Protein AF-A0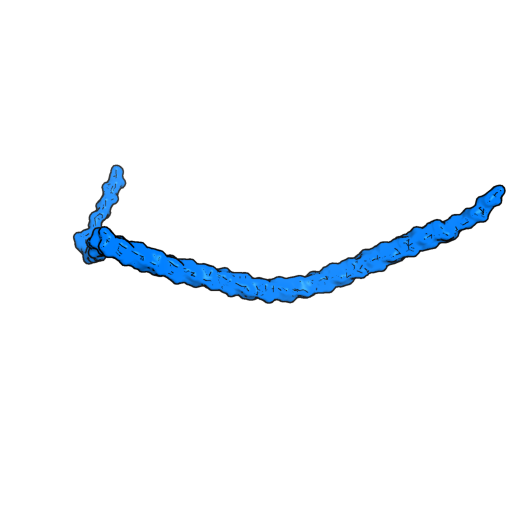A1G0FC94-F1 (afdb_monomer_lite)

pLDDT: mean 73.35, std 15.81, range [46.47, 97.06]

Radius of gyration: 37.61 Å; chains: 1; bounding box: 86×34×90 Å

Structure (mmCIF, N/CA/C/O backbone):
data_AF-A0A1G0FC94-F1
#
_entry.id   AF-A0A1G0FC94-F1
#
loop_
_atom_site.group_PDB
_atom_site.id
_atom_site.type_symbol
_atom_site.label_atom_id
_atom_site.label_alt_id
_atom_site.label_comp_id
_atom_site.label_asym_id
_atom_site.label_entity_id
_atom_site.label_seq_id
_atom_site.pdbx_PDB_ins_code
_atom_site.Cartn_x
_atom_site.Cartn_y
_atom_site.Cartn_z
_atom_site.occupancy
_atom_site.B_iso_or_equiv
_atom_site.auth_seq_id
_atom_site.auth_comp_id
_atom_site.auth_asym_id
_atom_site.auth_atom_id
_atom_site.pdbx_PDB_model_num
ATOM 1 N N . MET A 1 1 ? 51.432 5.606 -33.660 1.00 46.47 1 MET A N 1
ATOM 2 C CA . MET A 1 1 ? 50.167 6.350 -33.836 1.00 46.47 1 MET A CA 1
ATOM 3 C C . MET A 1 1 ? 49.021 5.345 -33.766 1.00 46.47 1 MET A C 1
ATOM 5 O O . MET A 1 1 ? 48.538 4.880 -34.790 1.00 46.47 1 MET A O 1
ATOM 9 N N . SER A 1 2 ? 48.689 4.878 -32.562 1.00 50.31 2 SER A N 1
ATOM 10 C CA . SER A 1 2 ? 47.660 3.854 -32.363 1.00 50.31 2 SER A CA 1
ATOM 11 C C . SER A 1 2 ? 46.277 4.481 -32.534 1.00 50.31 2 SER A C 1
ATOM 13 O O . SER A 1 2 ? 45.749 5.081 -31.603 1.00 50.31 2 SER A O 1
ATOM 15 N N . TRP A 1 3 ? 45.703 4.346 -33.731 1.00 62.50 3 TRP A N 1
ATOM 16 C CA . TRP A 1 3 ? 44.273 4.541 -33.970 1.00 62.50 3 TRP A CA 1
ATOM 17 C C . TRP A 1 3 ? 43.502 3.416 -33.264 1.00 62.50 3 TRP A C 1
ATOM 19 O O . TRP A 1 3 ? 43.138 2.411 -33.868 1.00 62.50 3 TRP A O 1
ATOM 29 N N . GLN A 1 4 ? 43.322 3.550 -31.951 1.00 67.38 4 GLN A N 1
ATOM 30 C CA . GLN A 1 4 ? 42.407 2.720 -31.174 1.00 67.38 4 GLN A CA 1
ATOM 31 C C . GLN A 1 4 ? 41.019 3.343 -31.304 1.00 67.38 4 GLN A C 1
ATOM 33 O O . GLN A 1 4 ? 40.764 4.441 -30.819 1.00 67.38 4 GLN A O 1
ATOM 38 N N . LEU A 1 5 ? 40.145 2.667 -32.044 1.00 65.50 5 LEU A N 1
ATOM 39 C CA . LEU A 1 5 ? 38.758 3.076 -32.224 1.00 65.50 5 LEU A CA 1
ATOM 40 C C . LEU A 1 5 ? 38.023 2.968 -30.867 1.00 65.50 5 LEU A C 1
ATOM 42 O O . LEU A 1 5 ? 37.929 1.860 -30.341 1.00 65.50 5 LEU A O 1
ATOM 46 N N . PRO A 1 6 ? 37.443 4.057 -30.324 1.00 61.59 6 PRO A N 1
ATOM 47 C CA . PRO A 1 6 ? 36.743 4.096 -29.026 1.00 61.59 6 PRO A CA 1
ATOM 48 C C . PRO A 1 6 ? 35.367 3.392 -29.042 1.00 61.59 6 PRO A C 1
ATOM 50 O O . PRO A 1 6 ? 34.489 3.669 -28.226 1.00 61.59 6 PRO A O 1
ATOM 53 N N . PHE A 1 7 ? 35.128 2.503 -30.011 1.00 59.91 7 PHE A N 1
ATOM 54 C CA . PHE A 1 7 ? 33.813 1.910 -30.255 1.00 59.91 7 PHE A CA 1
ATOM 55 C C . PHE A 1 7 ? 33.378 0.945 -29.140 1.00 59.91 7 PHE A C 1
ATOM 57 O O . PHE A 1 7 ? 32.187 0.877 -28.855 1.00 59.91 7 PHE A O 1
ATOM 64 N N . SER A 1 8 ? 34.297 0.238 -28.470 1.00 65.94 8 SER A N 1
ATOM 65 C CA . SER A 1 8 ? 33.942 -0.712 -27.4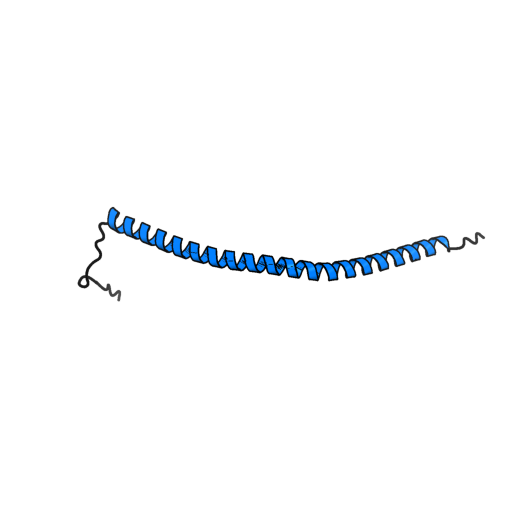01 1.00 65.94 8 SER A CA 1
ATOM 66 C C . SER A 1 8 ? 33.511 -0.035 -26.095 1.00 65.94 8 SER A C 1
ATOM 68 O O . SER A 1 8 ? 32.563 -0.499 -25.464 1.00 65.94 8 SER A O 1
ATOM 70 N N . GLU A 1 9 ? 34.146 1.075 -25.704 1.00 72.62 9 GLU A N 1
ATOM 71 C CA . GLU A 1 9 ? 33.788 1.808 -24.477 1.00 72.62 9 GLU A CA 1
ATOM 72 C C . GLU A 1 9 ? 32.387 2.423 -24.573 1.00 72.62 9 GLU A C 1
ATOM 74 O O . GLU A 1 9 ? 31.577 2.306 -23.651 1.00 72.62 9 GLU A O 1
ATOM 79 N N . ASN A 1 10 ? 32.056 3.005 -25.727 1.00 81.88 10 ASN A N 1
ATOM 80 C CA . ASN A 1 10 ? 30.762 3.653 -25.934 1.00 81.88 10 ASN A CA 1
ATOM 81 C C . ASN A 1 10 ? 29.605 2.647 -26.011 1.00 81.88 10 ASN A C 1
ATOM 83 O O . ASN A 1 10 ? 28.503 2.938 -25.545 1.00 81.88 10 ASN A O 1
ATOM 87 N N . VAL A 1 11 ? 29.842 1.447 -26.553 1.00 88.12 11 VAL A N 1
ATOM 88 C CA . VAL A 1 11 ? 28.824 0.384 -26.600 1.00 88.12 11 VAL A CA 1
ATOM 89 C C . VAL A 1 11 ? 28.423 -0.048 -25.189 1.00 88.12 11 VAL A C 1
ATOM 91 O O . VAL A 1 11 ? 27.233 -0.196 -24.917 1.00 88.12 11 VAL A O 1
ATOM 94 N N . ILE A 1 12 ? 29.383 -0.179 -24.270 1.00 89.06 12 ILE A N 1
ATOM 95 C CA . ILE A 1 12 ? 29.104 -0.531 -22.870 1.00 89.06 12 ILE A CA 1
ATOM 96 C C . ILE A 1 12 ? 28.259 0.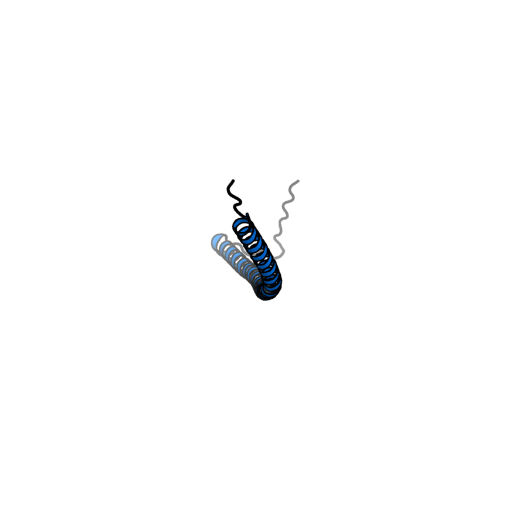558 -22.199 1.00 89.06 12 ILE A C 1
ATOM 98 O O . ILE A 1 12 ? 27.272 0.245 -21.531 1.00 89.06 12 ILE A O 1
ATOM 102 N N . ALA A 1 13 ? 28.596 1.831 -22.420 1.00 90.12 13 ALA A N 1
ATOM 103 C CA . ALA A 1 13 ? 27.833 2.955 -21.880 1.00 90.12 13 ALA A CA 1
ATOM 104 C C . ALA A 1 13 ? 26.384 2.981 -22.402 1.00 90.12 13 ALA A C 1
ATOM 106 O O . ALA A 1 13 ? 25.451 3.177 -21.623 1.00 90.12 13 ALA A O 1
ATOM 107 N N . ILE A 1 14 ? 26.179 2.719 -23.697 1.00 92.50 14 ILE A N 1
ATOM 108 C CA . ILE A 1 14 ? 24.842 2.654 -24.305 1.00 92.50 14 ILE A CA 1
ATOM 109 C C . ILE A 1 14 ? 24.036 1.484 -23.731 1.00 92.50 14 ILE A C 1
ATOM 111 O O . ILE A 1 14 ? 22.870 1.661 -23.379 1.00 92.50 14 ILE A O 1
ATOM 115 N N . VAL A 1 15 ? 24.644 0.304 -23.584 1.00 93.62 15 VAL A N 1
ATOM 116 C CA . VAL A 1 15 ? 23.974 -0.869 -22.997 1.00 93.62 15 VAL A CA 1
ATOM 117 C C . VAL A 1 15 ? 23.567 -0.602 -21.549 1.00 93.62 15 VAL A C 1
ATOM 119 O O . VAL A 1 15 ? 22.434 -0.897 -21.172 1.00 93.62 15 VAL A O 1
ATOM 122 N N . LEU A 1 16 ? 24.449 0.002 -20.748 1.00 93.69 16 LEU A N 1
ATOM 123 C CA . LEU A 1 16 ? 24.136 0.398 -19.372 1.00 93.69 16 LEU A CA 1
ATOM 124 C C . LEU A 1 16 ? 22.992 1.413 -19.317 1.00 93.69 16 LEU A C 1
ATOM 126 O O . LEU A 1 16 ? 22.087 1.269 -18.496 1.00 93.69 16 LEU A O 1
ATOM 130 N N . LEU A 1 17 ? 22.993 2.404 -20.208 1.00 95.19 17 LEU A N 1
ATOM 131 C CA . LEU A 1 17 ? 21.934 3.409 -20.283 1.00 95.19 17 LEU A CA 1
ATOM 132 C C . LEU A 1 17 ? 20.582 2.753 -20.595 1.00 95.19 17 LEU A C 1
ATOM 134 O O . LEU A 1 17 ? 19.599 2.998 -19.895 1.00 95.19 17 LEU A O 1
ATOM 138 N N . VAL A 1 18 ? 20.541 1.860 -21.585 1.00 96.62 18 VAL A N 1
ATOM 139 C CA . VAL A 1 18 ? 19.327 1.107 -21.930 1.00 96.62 18 VAL A CA 1
ATOM 140 C C . VAL A 1 18 ? 18.883 0.213 -20.770 1.00 96.62 18 VAL A C 1
ATOM 142 O O . VAL A 1 18 ? 17.698 0.196 -20.441 1.00 96.62 18 VAL A O 1
ATOM 145 N N . ALA A 1 19 ? 19.807 -0.480 -20.103 1.00 96.38 19 ALA A N 1
ATOM 146 C CA . ALA A 1 19 ? 19.488 -1.322 -18.951 1.00 96.38 19 ALA A CA 1
ATOM 147 C C . ALA A 1 19 ? 18.862 -0.515 -17.799 1.00 96.38 19 ALA A C 1
ATOM 149 O O . ALA A 1 19 ? 17.870 -0.947 -17.208 1.00 96.38 19 ALA A O 1
ATOM 150 N N . VAL A 1 20 ? 19.387 0.681 -17.514 1.00 95.69 20 VAL A N 1
ATOM 151 C CA . VAL A 1 20 ? 18.827 1.589 -16.501 1.00 95.69 20 VAL A CA 1
ATOM 152 C C . VAL A 1 20 ? 17.443 2.091 -16.911 1.00 95.69 20 VAL A C 1
ATOM 154 O O . VAL A 1 20 ? 16.540 2.100 -16.076 1.00 95.69 20 VAL A O 1
ATOM 157 N N . LEU A 1 21 ? 17.236 2.451 -18.181 1.00 97.06 21 LEU A N 1
ATOM 158 C CA . LEU A 1 21 ? 15.920 2.870 -18.678 1.00 97.06 21 LEU A CA 1
ATOM 159 C C . LEU A 1 21 ? 14.879 1.752 -18.556 1.00 97.06 21 LEU A C 1
ATOM 161 O O . LEU A 1 21 ? 13.779 1.988 -18.058 1.00 97.06 21 LEU A O 1
ATOM 165 N N . VAL A 1 22 ? 15.229 0.528 -18.957 1.00 96.50 22 VAL A N 1
ATOM 166 C CA . VAL A 1 22 ? 14.345 -0.640 -18.828 1.00 96.50 22 VAL A CA 1
ATOM 167 C C . VAL A 1 22 ? 14.033 -0.922 -17.357 1.00 96.50 22 VAL A C 1
ATOM 169 O O . VAL A 1 22 ? 12.875 -1.159 -17.013 1.00 96.50 22 VAL A O 1
ATOM 172 N N . SER A 1 23 ? 15.031 -0.829 -16.475 1.00 93.81 23 SER A N 1
ATOM 173 C CA . SER A 1 23 ? 14.845 -0.983 -15.028 1.00 93.81 23 SER A CA 1
ATOM 174 C C . SER A 1 23 ? 13.909 0.085 -14.448 1.00 93.81 23 SER A C 1
ATOM 176 O O . SER A 1 23 ? 12.981 -0.239 -13.706 1.00 93.81 23 SER A O 1
ATOM 178 N N . ALA A 1 24 ? 14.081 1.351 -14.840 1.00 92.50 24 ALA A N 1
ATOM 179 C CA . ALA A 1 24 ? 13.234 2.452 -14.392 1.00 92.50 24 ALA A CA 1
ATOM 180 C C . ALA A 1 24 ? 11.774 2.277 -14.844 1.00 92.50 24 ALA A C 1
ATOM 182 O O . ALA A 1 24 ? 10.854 2.435 -14.040 1.00 92.50 24 ALA A O 1
ATOM 183 N N . LEU A 1 25 ? 11.555 1.890 -16.103 1.00 94.31 25 LEU A N 1
ATOM 184 C CA . LEU A 1 25 ? 10.219 1.602 -16.633 1.00 94.31 25 LEU A CA 1
ATOM 185 C C . LEU A 1 25 ? 9.576 0.398 -15.932 1.00 94.31 25 LEU A C 1
ATOM 187 O O . LEU A 1 25 ? 8.403 0.458 -15.556 1.00 94.31 25 LEU A O 1
ATOM 191 N N . GLY A 1 26 ? 10.351 -0.662 -15.687 1.00 90.56 26 GLY A N 1
ATOM 192 C CA . GLY A 1 26 ? 9.905 -1.822 -14.917 1.00 90.56 26 GLY A CA 1
ATOM 193 C C . GLY A 1 26 ? 9.490 -1.447 -13.493 1.00 90.56 26 GLY A C 1
ATOM 194 O O . GLY A 1 26 ? 8.425 -1.851 -13.028 1.00 90.56 26 GLY A O 1
ATOM 195 N N . LEU A 1 27 ? 10.274 -0.604 -12.817 1.00 89.00 27 LEU A N 1
ATOM 196 C CA . LEU A 1 27 ? 9.963 -0.127 -11.470 1.00 89.00 27 LEU A CA 1
ATOM 197 C C . LEU A 1 27 ? 8.664 0.690 -11.435 1.00 89.00 27 LEU A C 1
ATOM 199 O O . LEU A 1 27 ? 7.861 0.508 -10.521 1.00 89.00 27 LEU A O 1
ATOM 203 N N . ILE A 1 28 ? 8.432 1.556 -12.426 1.00 88.69 28 ILE A N 1
ATOM 204 C CA . ILE A 1 28 ? 7.193 2.342 -12.546 1.00 88.69 28 ILE A CA 1
ATOM 205 C C . ILE A 1 28 ? 5.983 1.415 -12.715 1.00 88.69 28 ILE A C 1
ATOM 207 O O . ILE A 1 28 ? 4.977 1.587 -12.026 1.00 88.69 28 ILE A O 1
ATOM 211 N N . TYR A 1 29 ? 6.098 0.399 -13.570 1.00 86.44 29 TYR A N 1
ATOM 212 C CA . TYR A 1 29 ? 5.034 -0.580 -13.794 1.00 86.44 29 TYR A CA 1
ATOM 213 C C . TYR A 1 29 ? 4.696 -1.381 -12.525 1.00 86.44 29 TYR A C 1
ATOM 215 O O . TYR A 1 29 ? 3.526 -1.541 -12.159 1.00 86.44 29 TYR A O 1
ATOM 223 N N . VAL A 1 30 ? 5.726 -1.835 -11.803 1.00 81.81 30 VAL A N 1
ATOM 224 C CA . VAL A 1 30 ? 5.559 -2.538 -10.523 1.00 81.81 30 VAL A CA 1
ATOM 225 C C . VAL A 1 30 ? 4.961 -1.608 -9.463 1.00 81.81 30 VAL A C 1
ATOM 227 O O . VAL A 1 30 ? 4.084 -2.026 -8.709 1.00 81.81 30 VAL A O 1
ATOM 230 N N . LYS A 1 31 ? 5.378 -0.336 -9.416 1.00 80.81 31 LYS A N 1
ATOM 231 C CA . LYS A 1 31 ? 4.854 0.673 -8.481 1.00 80.81 31 LYS A CA 1
ATOM 232 C C . LYS A 1 31 ? 3.359 0.929 -8.696 1.00 80.81 31 LYS A C 1
ATOM 234 O O . LYS A 1 31 ? 2.622 0.977 -7.709 1.00 80.81 31 LYS A O 1
ATOM 239 N N . ASP A 1 32 ? 2.914 1.070 -9.946 1.00 75.44 32 ASP A N 1
ATOM 240 C CA . ASP A 1 32 ? 1.491 1.265 -10.263 1.00 75.44 32 ASP A CA 1
ATOM 241 C C . ASP A 1 32 ? 0.658 0.031 -9.887 1.00 75.44 32 ASP A C 1
ATOM 243 O O . ASP A 1 32 ? -0.364 0.139 -9.203 1.00 75.44 32 ASP A O 1
ATOM 247 N N . SER A 1 33 ? 1.163 -1.160 -10.219 1.00 73.31 33 SER A N 1
ATOM 248 C CA . SER A 1 33 ? 0.524 -2.434 -9.867 1.00 73.31 33 SER A CA 1
ATOM 249 C C . SER A 1 33 ? 0.400 -2.613 -8.349 1.00 73.31 33 SER A C 1
ATOM 251 O O . SER A 1 33 ? -0.652 -3.007 -7.843 1.00 73.31 33 SER A O 1
ATOM 253 N N . ASN A 1 34 ? 1.441 -2.244 -7.597 1.00 70.81 34 ASN A N 1
ATOM 254 C CA . ASN A 1 34 ? 1.456 -2.335 -6.138 1.00 70.81 34 ASN A CA 1
ATOM 255 C C . ASN A 1 34 ? 0.398 -1.423 -5.492 1.00 70.81 34 ASN A C 1
ATOM 257 O O . ASN A 1 34 ? -0.264 -1.813 -4.533 1.00 70.81 34 ASN A O 1
ATOM 261 N N . ARG A 1 35 ? 0.151 -0.235 -6.061 1.00 72.75 35 ARG A N 1
ATOM 262 C CA . ARG A 1 35 ? -0.872 0.689 -5.550 1.00 72.75 35 ARG A CA 1
ATOM 263 C C . ARG A 1 35 ? -2.284 0.092 -5.619 1.00 72.75 35 ARG A C 1
ATOM 265 O O . ARG A 1 35 ? -3.092 0.345 -4.727 1.00 72.75 35 ARG A O 1
ATOM 272 N N . ARG A 1 36 ? -2.571 -0.735 -6.630 1.00 69.31 36 ARG A N 1
ATOM 273 C CA . ARG A 1 36 ? -3.861 -1.434 -6.773 1.00 69.31 36 ARG A CA 1
ATOM 274 C C . ARG A 1 36 ? -4.017 -2.582 -5.772 1.00 69.31 36 ARG A C 1
ATOM 276 O O . ARG A 1 36 ? -5.075 -2.696 -5.156 1.00 69.31 36 ARG A O 1
ATOM 283 N N . LEU A 1 37 ? -2.972 -3.390 -5.564 1.00 69.25 37 LEU A N 1
ATOM 284 C CA . LEU A 1 37 ? -3.001 -4.478 -4.575 1.00 69.25 37 LEU A CA 1
ATOM 285 C C . LEU A 1 37 ? -3.043 -3.956 -3.131 1.00 69.25 37 LEU A C 1
ATOM 287 O O . LEU A 1 37 ? -3.779 -4.501 -2.307 1.00 69.25 37 LEU A O 1
ATOM 291 N N . MET A 1 38 ? -2.317 -2.874 -2.825 1.00 69.56 38 MET A N 1
ATOM 292 C CA . MET A 1 38 ? -2.379 -2.249 -1.500 1.00 69.56 38 MET A CA 1
ATOM 293 C C . MET A 1 38 ? -3.777 -1.725 -1.178 1.00 69.56 38 MET A C 1
ATOM 295 O O . MET A 1 38 ? -4.207 -1.866 -0.038 1.00 69.56 38 MET A O 1
ATOM 299 N N . GLY A 1 39 ? -4.513 -1.190 -2.158 1.00 74.00 39 GLY A N 1
ATOM 300 C CA . GLY A 1 39 ? -5.892 -0.746 -1.940 1.00 74.00 39 GLY A CA 1
ATOM 301 C C . GLY A 1 39 ? -6.808 -1.879 -1.464 1.00 74.00 39 GLY A C 1
ATOM 302 O O . GLY A 1 39 ? -7.545 -1.716 -0.496 1.00 74.00 39 GLY A O 1
ATOM 303 N N . GLN A 1 40 ? -6.715 -3.062 -2.076 1.00 73.06 40 GLN A N 1
ATOM 304 C CA . GLN A 1 40 ? -7.529 -4.216 -1.672 1.00 73.06 40 GLN A CA 1
ATOM 305 C C . GLN A 1 40 ? -7.154 -4.725 -0.274 1.00 73.06 40 GLN A C 1
ATOM 307 O O . GLN A 1 40 ? -8.038 -4.962 0.552 1.00 73.06 40 GLN A O 1
ATOM 312 N N . LEU A 1 41 ? -5.855 -4.812 0.033 1.00 78.06 41 LEU A N 1
ATOM 313 C CA . LEU A 1 41 ? -5.388 -5.165 1.377 1.00 78.06 41 LEU A CA 1
ATOM 314 C C . LEU A 1 41 ? -5.870 -4.162 2.434 1.00 78.06 41 LEU A C 1
ATOM 316 O O . LEU A 1 41 ? -6.342 -4.575 3.494 1.00 78.06 41 LEU A O 1
ATOM 320 N N . GLN A 1 42 ? -5.823 -2.866 2.120 1.00 75.19 42 GLN A N 1
ATOM 321 C CA . GLN A 1 42 ? -6.301 -1.807 3.007 1.00 75.19 42 GLN A CA 1
ATOM 322 C C . GLN A 1 42 ? -7.797 -1.943 3.297 1.00 75.19 42 GLN A C 1
ATOM 324 O O . GLN A 1 42 ? -8.190 -1.833 4.452 1.00 75.19 42 GLN A O 1
ATOM 329 N N . THR A 1 43 ? -8.638 -2.264 2.307 1.00 79.25 43 THR A N 1
ATOM 330 C CA . THR A 1 43 ? -10.087 -2.423 2.556 1.00 79.25 43 THR A CA 1
ATOM 331 C C . THR A 1 43 ? -10.408 -3.555 3.535 1.00 79.25 43 THR A C 1
ATOM 333 O O . THR A 1 43 ? -11.199 -3.367 4.460 1.00 79.25 43 THR A O 1
ATOM 336 N N . MET A 1 44 ? -9.754 -4.713 3.393 1.00 79.44 44 MET A N 1
ATOM 337 C CA . MET A 1 44 ? -9.946 -5.837 4.316 1.00 79.44 44 MET A CA 1
ATOM 338 C C . MET A 1 44 ? -9.404 -5.529 5.718 1.00 79.44 44 MET A C 1
ATOM 340 O O . MET A 1 44 ? -9.987 -5.959 6.713 1.00 79.44 44 MET A O 1
ATOM 344 N N . GLN A 1 45 ? -8.306 -4.775 5.812 1.00 82.62 45 GLN A N 1
ATOM 345 C CA . GLN A 1 45 ? -7.755 -4.313 7.088 1.00 82.62 45 GLN A CA 1
ATOM 346 C C . GLN A 1 45 ? -8.688 -3.310 7.775 1.00 82.62 45 GLN A C 1
ATOM 348 O O . GLN A 1 45 ? -8.952 -3.458 8.963 1.00 82.62 45 GLN A O 1
ATOM 353 N N . MET A 1 46 ? -9.264 -2.361 7.034 1.00 86.44 46 MET A N 1
ATOM 354 C CA . MET A 1 46 ? -10.203 -1.375 7.581 1.00 86.44 46 MET A CA 1
ATOM 355 C C . MET A 1 46 ? -11.458 -2.028 8.168 1.00 86.44 46 MET A C 1
ATOM 357 O O . MET A 1 46 ? -11.909 -1.625 9.237 1.00 86.44 46 MET A O 1
ATOM 361 N N . ALA A 1 47 ? -12.001 -3.062 7.518 1.00 85.69 47 ALA A N 1
ATOM 362 C CA . ALA A 1 47 ? -13.140 -3.805 8.059 1.00 85.69 47 ALA A CA 1
ATOM 363 C C . ALA A 1 47 ? -12.800 -4.501 9.392 1.00 85.69 47 ALA A C 1
ATOM 365 O O . ALA A 1 47 ? -13.605 -4.497 10.323 1.00 85.69 47 ALA A O 1
ATOM 366 N N . ARG A 1 48 ? -11.587 -5.063 9.507 1.00 86.19 48 ARG A N 1
ATOM 367 C CA . ARG A 1 48 ? -11.099 -5.666 10.759 1.00 86.19 48 ARG A CA 1
ATOM 368 C C . ARG A 1 48 ? -10.899 -4.626 11.858 1.00 86.19 48 ARG A C 1
ATOM 370 O O . ARG A 1 48 ? -11.289 -4.878 12.993 1.00 86.19 48 ARG A O 1
ATOM 377 N N . GLU A 1 49 ? -10.330 -3.474 11.516 1.00 87.88 49 GLU A N 1
ATOM 378 C CA . GLU A 1 49 ? -10.100 -2.361 12.443 1.00 87.88 49 GLU A CA 1
ATOM 379 C C . GLU A 1 49 ? -11.419 -1.870 13.056 1.00 87.88 49 GLU A C 1
ATOM 381 O O . GLU A 1 49 ? -11.542 -1.754 14.273 1.00 87.88 49 GLU A O 1
ATOM 386 N N . GLN A 1 50 ? -12.445 -1.658 12.223 1.00 90.62 50 GLN A N 1
ATOM 387 C CA . GLN A 1 50 ? -13.761 -1.212 12.689 1.00 90.62 50 GLN A CA 1
ATOM 388 C C . GLN A 1 50 ? -14.392 -2.208 13.666 1.00 90.62 50 GLN A C 1
ATOM 390 O O . GLN A 1 50 ? -14.896 -1.808 14.718 1.00 90.62 50 GLN A O 1
ATOM 395 N N . LEU A 1 51 ? -14.321 -3.506 13.353 1.00 92.00 51 LEU A N 1
ATOM 396 C CA . LEU A 1 51 ? -14.818 -4.541 14.254 1.00 92.00 51 LEU A CA 1
ATOM 397 C C . LEU A 1 51 ? -14.043 -4.536 15.579 1.00 92.00 51 LEU A C 1
ATOM 399 O O . LEU A 1 51 ? -14.658 -4.594 16.641 1.00 92.00 51 LEU A O 1
ATOM 403 N N . HIS A 1 52 ? -12.715 -4.406 15.531 1.00 90.62 52 HIS A N 1
ATOM 404 C CA . HIS A 1 52 ? -11.877 -4.354 16.728 1.00 90.62 52 HIS A CA 1
ATOM 405 C C . HIS A 1 52 ? -12.228 -3.168 17.637 1.00 90.62 52 HIS A C 1
ATOM 407 O O . HIS A 1 52 ? -12.373 -3.349 18.846 1.00 90.62 52 HIS A O 1
ATOM 413 N N . ILE A 1 53 ? -12.448 -1.983 17.058 1.00 89.75 53 ILE A N 1
ATOM 414 C CA . ILE A 1 53 ? -12.883 -0.794 17.801 1.00 89.75 53 ILE A CA 1
ATOM 415 C C . ILE A 1 53 ? -14.220 -1.065 18.494 1.00 89.75 53 ILE A C 1
ATOM 417 O O . ILE A 1 53 ? -14.314 -0.899 19.710 1.00 89.75 53 ILE A O 1
ATOM 421 N N . SER A 1 54 ? -15.226 -1.548 17.760 1.00 89.00 54 SER A N 1
ATOM 422 C CA . SER A 1 54 ? -16.542 -1.836 18.350 1.00 89.00 54 SER A CA 1
ATOM 423 C C . SER A 1 54 ? -16.472 -2.886 19.467 1.00 89.00 54 SER A C 1
ATOM 425 O O . SER A 1 54 ? -17.098 -2.732 20.512 1.00 89.00 54 SER A O 1
ATOM 427 N N . TRP A 1 55 ? -15.638 -3.913 19.296 1.00 88.94 55 TRP A N 1
ATOM 428 C CA . TRP A 1 55 ? -15.428 -4.952 20.299 1.00 88.94 55 TRP A CA 1
ATOM 429 C C . TRP A 1 55 ? -14.741 -4.412 21.557 1.00 88.94 55 TRP A C 1
ATOM 431 O O . TRP A 1 55 ? -15.144 -4.732 22.672 1.00 88.94 55 TRP A O 1
ATOM 441 N N . SER A 1 56 ? -13.728 -3.555 21.393 1.00 89.19 56 SER A N 1
ATOM 442 C CA . SER A 1 56 ? -13.055 -2.910 22.526 1.00 89.19 56 SER A CA 1
ATOM 443 C C . SER A 1 56 ? -13.989 -1.990 23.315 1.00 89.19 56 SER A C 1
ATOM 445 O O . SER A 1 56 ? -13.925 -1.979 24.542 1.00 89.19 56 SER A O 1
ATOM 447 N N . GLN A 1 57 ? -14.898 -1.279 22.640 1.00 91.12 57 GLN A N 1
ATOM 448 C CA . GLN A 1 57 ? -15.930 -0.477 23.299 1.00 91.12 57 GLN A CA 1
ATOM 449 C C . GLN A 1 57 ? -16.876 -1.353 24.124 1.00 91.12 57 GLN A C 1
ATOM 451 O O . GLN A 1 57 ? -17.082 -1.070 25.301 1.00 91.12 57 GLN A O 1
ATOM 456 N N . LEU A 1 58 ? -17.364 -2.458 23.554 1.00 88.19 58 LEU A N 1
ATOM 457 C CA . LEU A 1 58 ? -18.232 -3.392 24.274 1.00 88.19 58 LEU A CA 1
ATOM 458 C C . LEU A 1 58 ? -17.542 -3.985 25.514 1.00 88.19 58 LEU A C 1
ATOM 460 O O . LEU A 1 58 ? -18.133 -4.055 26.587 1.00 88.19 58 LEU A O 1
ATOM 464 N N . LEU A 1 59 ? -16.266 -4.358 25.398 1.00 86.38 59 LEU A N 1
ATOM 465 C CA . LEU A 1 59 ? -15.474 -4.857 26.527 1.00 86.38 59 LEU A CA 1
ATOM 466 C C . LEU A 1 59 ? -15.309 -3.823 27.642 1.00 86.38 59 LEU A C 1
ATOM 468 O O . LEU A 1 59 ? -15.284 -4.183 28.819 1.00 86.38 59 LEU A O 1
ATOM 472 N N . LEU A 1 60 ? -15.177 -2.545 27.285 1.00 85.75 60 LEU A N 1
ATOM 473 C CA . LEU A 1 60 ? -15.124 -1.461 28.260 1.00 85.75 60 LEU A CA 1
ATOM 474 C C . LEU A 1 60 ? -16.479 -1.264 28.942 1.00 85.75 60 LEU A C 1
ATOM 476 O O . LEU A 1 60 ? -16.504 -1.020 30.146 1.00 85.75 60 LEU A O 1
ATOM 480 N N . GLU A 1 61 ? -17.587 -1.425 28.217 1.00 85.56 61 GLU A N 1
ATOM 481 C CA . GLU A 1 61 ? -18.929 -1.422 28.803 1.00 85.56 61 GLU A CA 1
ATOM 482 C C . GLU A 1 61 ? -19.105 -2.598 29.777 1.00 85.56 61 GLU A C 1
ATOM 484 O O . GLU A 1 61 ? -19.392 -2.378 30.952 1.00 85.56 61 GLU A O 1
ATOM 489 N N . GLU A 1 62 ? -18.828 -3.838 29.366 1.00 81.31 62 GLU A N 1
ATOM 490 C CA . GLU A 1 62 ? -18.930 -5.009 30.254 1.00 81.31 62 GLU A CA 1
ATOM 491 C C . GLU A 1 62 ? -17.983 -4.915 31.462 1.00 81.31 62 GLU A C 1
ATOM 493 O O . GLU A 1 62 ? -18.357 -5.221 32.603 1.00 81.31 62 GLU A O 1
ATOM 498 N N . GLY A 1 63 ? -16.754 -4.450 31.232 1.00 78.31 63 GLY A N 1
ATOM 499 C CA . GLY A 1 63 ? -15.751 -4.234 32.268 1.00 78.31 63 GLY A CA 1
ATOM 500 C C . GLY A 1 63 ? -16.166 -3.153 33.265 1.00 78.31 63 GLY A C 1
ATOM 501 O O . GLY A 1 63 ? -15.979 -3.339 34.468 1.00 78.31 63 GLY A O 1
ATOM 502 N N . ALA A 1 64 ? -16.788 -2.065 32.803 1.00 73.38 64 ALA A N 1
ATOM 503 C CA . ALA A 1 64 ? -17.305 -1.008 33.668 1.00 73.38 64 ALA A CA 1
ATOM 504 C C . ALA A 1 64 ? -18.460 -1.505 34.547 1.00 73.38 64 ALA A C 1
ATOM 506 O O . ALA A 1 64 ? -18.469 -1.229 35.749 1.00 73.38 64 ALA A O 1
ATOM 507 N N . TRP A 1 65 ? -19.383 -2.298 33.994 1.00 61.00 65 TRP A N 1
ATOM 508 C CA . TRP A 1 65 ? -20.494 -2.879 34.754 1.00 61.00 65 TRP A CA 1
ATOM 509 C C . TRP A 1 65 ? -20.006 -3.909 35.775 1.00 61.00 65 TRP A C 1
ATOM 511 O O . TRP A 1 65 ? -20.482 -3.922 36.913 1.00 61.00 65 TRP A O 1
ATOM 521 N N . THR A 1 66 ? -19.010 -4.723 35.418 1.00 58.25 66 THR A N 1
ATOM 522 C CA . THR A 1 66 ? -18.400 -5.712 36.322 1.00 58.25 66 THR A CA 1
ATOM 523 C C . THR A 1 66 ? -17.570 -5.038 37.418 1.00 58.25 66 THR A C 1
ATOM 525 O O . THR A 1 66 ? -17.638 -5.429 38.584 1.00 58.25 66 THR A O 1
ATOM 528 N N . ALA A 1 67 ? -16.815 -3.987 37.086 1.00 60.81 67 ALA A N 1
ATOM 529 C CA . ALA A 1 67 ? -16.060 -3.205 38.060 1.00 60.81 67 ALA A CA 1
ATOM 530 C C . ALA A 1 67 ? -16.993 -2.455 39.025 1.00 60.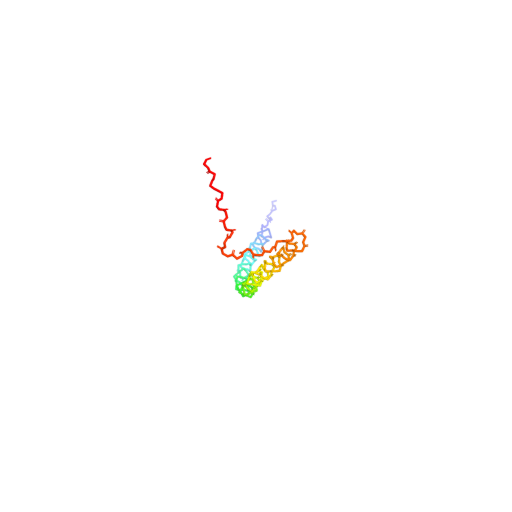81 67 ALA A C 1
ATOM 532 O O . ALA A 1 67 ? -16.791 -2.547 40.236 1.00 60.81 67 ALA A O 1
ATOM 533 N N . GLN A 1 68 ? -18.046 -1.788 38.535 1.00 58.25 68 GLN A N 1
ATOM 534 C CA . GLN A 1 68 ? -19.033 -1.115 39.391 1.00 58.25 68 GLN A CA 1
ATOM 535 C C . GLN A 1 68 ? -19.801 -2.095 40.279 1.00 58.25 68 GLN A C 1
ATOM 537 O O . GLN A 1 68 ? -19.871 -1.873 41.486 1.00 58.25 68 GLN A O 1
ATOM 542 N N . THR A 1 69 ? -20.322 -3.204 39.741 1.00 57.94 69 THR A N 1
ATOM 543 C CA . THR A 1 69 ? -21.029 -4.206 40.565 1.00 57.94 69 THR A CA 1
ATOM 544 C C . THR A 1 69 ? -20.121 -4.818 41.627 1.00 57.94 69 THR A C 1
ATOM 546 O O . THR A 1 69 ? -20.555 -5.016 42.765 1.00 57.94 69 THR A O 1
ATOM 549 N N . ARG A 1 70 ? -18.842 -5.056 41.315 1.00 58.78 70 ARG A N 1
ATOM 550 C CA . ARG A 1 70 ? -17.867 -5.559 42.290 1.00 58.78 70 ARG A CA 1
ATOM 551 C C . ARG A 1 70 ? -17.528 -4.513 43.356 1.00 58.78 70 ARG A C 1
ATOM 553 O O . ARG A 1 70 ? -17.472 -4.865 44.531 1.00 58.78 70 ARG A O 1
ATOM 560 N N . ILE A 1 71 ? -17.368 -3.240 42.989 1.00 60.06 71 ILE A N 1
ATOM 561 C CA . ILE A 1 71 ? -17.155 -2.136 43.945 1.00 60.06 71 ILE A CA 1
ATOM 562 C C . ILE A 1 71 ? -18.374 -1.970 44.858 1.00 60.06 71 ILE A C 1
ATOM 564 O O . ILE A 1 71 ? -18.214 -1.829 46.068 1.00 60.06 71 ILE A O 1
ATOM 568 N N . GLN A 1 72 ? -19.587 -2.067 44.316 1.00 57.12 72 GLN A N 1
ATOM 569 C CA . GLN A 1 72 ? -20.824 -1.937 45.082 1.00 57.12 72 GLN A CA 1
ATOM 570 C C . GLN A 1 72 ? -21.004 -3.100 46.063 1.00 57.12 72 GLN A C 1
ATOM 572 O O . GLN A 1 72 ? -21.291 -2.875 47.233 1.00 57.12 72 GLN A O 1
ATOM 577 N N . GLN A 1 73 ? -20.719 -4.337 45.643 1.00 59.53 73 GLN A N 1
ATOM 578 C CA . GLN A 1 73 ? -20.720 -5.489 46.550 1.00 59.53 73 GLN A CA 1
ATOM 579 C C . GLN A 1 73 ? -19.660 -5.381 47.652 1.00 59.53 73 GLN A C 1
ATOM 581 O O . GLN A 1 73 ? -19.937 -5.751 48.793 1.00 59.53 73 GLN A O 1
ATOM 586 N N . ILE A 1 74 ? -18.462 -4.881 47.336 1.00 60.59 74 ILE A N 1
ATOM 587 C CA . ILE A 1 74 ? -17.404 -4.671 48.333 1.00 60.59 74 ILE A CA 1
ATOM 588 C C . ILE A 1 74 ? -17.811 -3.559 49.311 1.00 60.59 74 ILE A C 1
ATOM 590 O O . ILE A 1 74 ? -17.673 -3.752 50.515 1.00 60.59 74 ILE A O 1
ATOM 594 N N . ALA A 1 75 ? -18.393 -2.453 48.841 1.00 58.59 75 ALA A N 1
ATOM 595 C CA . ALA A 1 75 ? -18.880 -1.371 49.698 1.00 58.59 75 ALA A CA 1
ATOM 596 C C . ALA A 1 75 ? -20.030 -1.824 50.618 1.00 58.59 75 ALA A C 1
ATOM 598 O O . ALA A 1 75 ? -20.008 -1.561 51.819 1.00 58.59 75 ALA A O 1
ATOM 599 N N . THR A 1 76 ? -21.001 -2.581 50.102 1.00 59.94 76 THR A N 1
ATOM 600 C CA . THR A 1 76 ? -22.104 -3.111 50.919 1.00 59.94 76 THR A CA 1
ATOM 601 C C . THR A 1 76 ? -21.616 -4.147 51.934 1.00 59.94 76 THR A C 1
ATOM 603 O O . THR A 1 76 ? -22.052 -4.123 53.083 1.00 59.94 76 THR A O 1
ATOM 606 N N . ARG A 1 77 ? -20.699 -5.050 51.546 1.00 57.66 77 ARG A N 1
ATOM 607 C CA . ARG A 1 77 ? -20.238 -6.140 52.426 1.00 57.66 77 ARG A CA 1
ATOM 608 C C . ARG A 1 77 ? -19.154 -5.731 53.423 1.00 57.66 77 ARG A C 1
ATOM 610 O O . ARG A 1 77 ? -19.171 -6.255 54.529 1.00 57.66 77 ARG A O 1
ATOM 617 N N . GLN A 1 78 ? -18.217 -4.853 53.059 1.00 53.44 78 GLN A N 1
ATOM 618 C CA . GLN A 1 78 ? -17.146 -4.413 53.969 1.00 53.44 78 GLN A CA 1
ATOM 619 C C . GLN A 1 78 ? -17.499 -3.149 54.758 1.00 53.44 78 GLN A C 1
ATOM 621 O O . GLN A 1 78 ? -17.028 -3.018 55.883 1.00 53.44 78 GLN A O 1
ATOM 626 N N . PHE A 1 79 ? -18.332 -2.247 54.223 1.00 54.53 79 PHE A N 1
ATOM 627 C CA . PHE A 1 79 ? -18.685 -0.988 54.900 1.00 54.53 79 PHE A CA 1
ATOM 628 C C . PHE A 1 79 ? -20.129 -0.927 55.416 1.00 54.53 79 PHE A C 1
ATOM 630 O O . PHE A 1 79 ? -20.524 0.090 55.978 1.00 54.53 79 PHE A O 1
ATOM 637 N N . GLY A 1 80 ? -20.931 -1.990 55.259 1.00 51.44 80 GLY A N 1
ATOM 638 C CA . GLY A 1 80 ? -22.302 -2.030 55.783 1.00 51.44 80 GLY A CA 1
ATOM 639 C C . GLY A 1 80 ? -23.222 -0.954 55.192 1.00 51.44 80 GLY A C 1
ATOM 640 O O . GLY A 1 80 ? -24.185 -0.544 55.837 1.00 51.44 80 GLY A O 1
ATOM 641 N N . MET A 1 81 ? -22.921 -0.459 53.987 1.00 52.22 81 MET A N 1
ATOM 642 C CA . MET A 1 81 ? -23.710 0.596 53.350 1.00 52.22 81 MET A CA 1
ATOM 643 C C . MET A 1 81 ? -25.066 0.058 52.874 1.00 52.22 81 MET A C 1
ATOM 645 O O . MET A 1 81 ? -25.146 -0.694 51.902 1.00 52.22 81 MET A O 1
ATOM 649 N N . VAL A 1 82 ? -26.131 0.481 53.560 1.00 59.50 82 VAL A N 1
ATOM 650 C CA . VAL A 1 82 ? -27.535 0.332 53.149 1.00 59.50 82 VAL A CA 1
ATOM 651 C C . VAL A 1 82 ? -27.899 1.531 52.273 1.00 59.50 82 VAL A C 1
ATOM 653 O O . VAL A 1 82 ? -27.588 2.660 52.642 1.00 59.50 82 VAL A O 1
ATOM 656 N N . MET A 1 83 ? -28.545 1.309 51.125 1.00 49.00 83 MET A N 1
ATOM 657 C CA . MET A 1 83 ? -29.037 2.391 50.263 1.00 49.00 83 MET A CA 1
ATOM 658 C C . MET A 1 83 ? -30.091 3.204 51.039 1.00 49.00 83 MET A C 1
ATOM 660 O O . MET A 1 83 ? -31.140 2.647 51.375 1.00 49.00 83 MET A O 1
ATOM 664 N N . PRO A 1 84 ? -29.825 4.476 51.390 1.00 50.22 84 PRO A N 1
ATOM 665 C CA . PRO A 1 84 ? -30.775 5.265 52.156 1.00 50.22 84 PRO A CA 1
ATOM 666 C C . PRO A 1 84 ? -31.979 5.586 51.265 1.00 50.22 84 PRO A C 1
ATOM 668 O O . PRO A 1 84 ? -31.824 6.151 50.186 1.00 50.22 84 PRO A O 1
ATOM 671 N N . GLY A 1 85 ? -33.184 5.216 51.707 1.00 51.53 85 GLY A N 1
ATOM 672 C CA . GLY A 1 85 ? -34.420 5.747 51.125 1.00 51.53 85 GLY A CA 1
ATOM 673 C C . GLY A 1 85 ? -34.496 7.266 51.323 1.00 51.53 85 GLY A C 1
ATOM 674 O O . GLY A 1 85 ? -33.832 7.779 52.224 1.00 51.53 85 GLY A O 1
ATOM 675 N N . ASP A 1 86 ? -35.312 7.944 50.505 1.00 52.47 86 ASP A N 1
ATOM 676 C CA . ASP A 1 86 ? -35.462 9.401 50.239 1.00 52.47 86 ASP A CA 1
ATOM 677 C C . ASP A 1 86 ? -35.350 10.424 51.400 1.00 52.47 86 ASP A C 1
ATOM 679 O O . ASP A 1 86 ? -35.462 11.628 51.183 1.00 52.47 86 ASP A O 1
ATOM 683 N N . LYS A 1 87 ? -35.125 10.009 52.646 1.00 48.00 87 LYS A N 1
ATOM 684 C CA . LYS A 1 87 ? -35.075 10.858 53.843 1.00 48.00 87 LYS A CA 1
ATOM 685 C C . LYS A 1 87 ? -33.681 11.108 54.427 1.00 48.00 87 LYS A C 1
ATOM 687 O O . LYS A 1 87 ? -33.596 11.664 55.516 1.00 48.00 87 LYS A O 1
ATOM 692 N N . SER A 1 88 ? -32.593 10.741 53.749 1.00 49.69 88 SER A N 1
ATOM 693 C CA . SER A 1 88 ? -31.237 10.998 54.265 1.00 49.69 88 SER A CA 1
ATOM 694 C C . SER A 1 88 ? -30.263 11.484 53.189 1.00 49.69 88 SER A C 1
ATOM 696 O O . SER A 1 88 ? -29.192 10.912 52.997 1.00 49.69 88 SER A O 1
ATOM 698 N N . ILE A 1 89 ? -30.626 12.568 52.502 1.00 51.97 89 ILE A N 1
ATOM 699 C CA . ILE A 1 89 ? -29.679 13.376 51.727 1.00 51.97 89 ILE A CA 1
ATOM 700 C C . ILE A 1 89 ? -29.275 14.556 52.616 1.00 5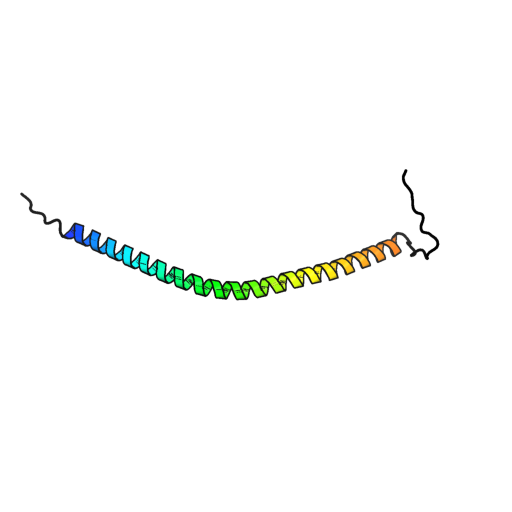1.97 89 ILE A C 1
ATOM 702 O O . ILE A 1 89 ? -30.061 15.479 52.815 1.00 51.97 89 ILE A O 1
ATOM 706 N N . VAL A 1 90 ? -28.062 14.527 53.173 1.00 60.78 90 VAL A N 1
ATOM 707 C CA . VAL A 1 90 ? -27.463 15.705 53.817 1.00 60.78 90 VAL A CA 1
ATOM 708 C C . VAL A 1 90 ? -26.554 16.364 52.788 1.00 60.78 90 VAL A C 1
ATOM 710 O O . VAL A 1 90 ? -25.470 15.866 52.492 1.00 60.78 90 VAL A O 1
ATOM 713 N N . VAL A 1 91 ? -27.021 17.470 52.211 1.00 58.88 91 VAL A N 1
ATOM 714 C CA . VAL A 1 91 ? -26.193 18.342 51.372 1.00 58.88 91 VAL A CA 1
ATOM 715 C C . VAL A 1 91 ? -25.249 19.093 52.301 1.00 58.88 91 VAL A C 1
ATOM 717 O O . VAL A 1 91 ? -25.682 19.948 53.072 1.00 58.88 91 VAL A O 1
ATOM 720 N N . VAL A 1 92 ? -23.960 18.767 52.252 1.00 63.09 92 VAL A N 1
ATOM 721 C CA . VAL A 1 92 ? -22.948 19.545 52.968 1.00 63.09 92 VAL A CA 1
ATOM 722 C C . VAL A 1 92 ? -22.625 20.763 52.109 1.00 63.09 92 VAL A C 1
ATOM 724 O O . VAL A 1 92 ? -21.916 20.670 51.110 1.00 63.09 92 VAL A O 1
ATOM 727 N N . ASN A 1 93 ? -23.219 21.898 52.468 1.00 53.88 93 ASN A N 1
ATOM 728 C CA . ASN A 1 93 ? -22.904 23.192 51.884 1.00 53.88 93 ASN A CA 1
ATOM 729 C C . ASN A 1 93 ? -21.577 23.675 52.480 1.00 53.88 93 ASN A C 1
ATOM 731 O O . ASN A 1 93 ? -21.523 24.000 53.665 1.00 53.88 93 ASN A O 1
ATOM 735 N N . ASN A 1 94 ? -20.515 23.684 51.676 1.00 47.34 94 ASN A N 1
ATOM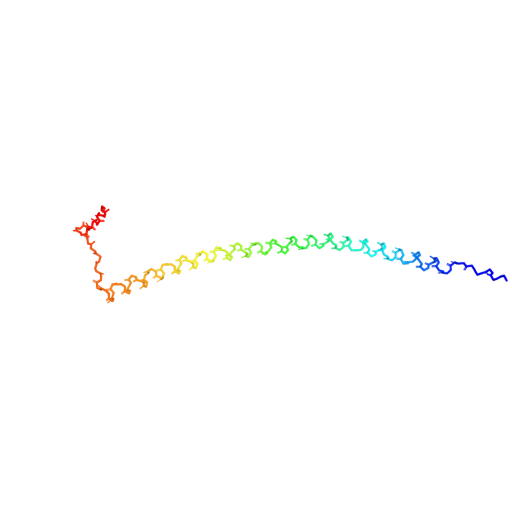 736 C CA . ASN A 1 94 ? -19.252 24.304 52.059 1.00 47.34 94 ASN A CA 1
ATOM 737 C C . ASN A 1 94 ? -19.322 25.775 51.623 1.00 47.34 94 ASN A C 1
ATOM 739 O O . ASN A 1 94 ? -19.342 26.049 50.422 1.00 47.34 94 ASN A O 1
ATOM 743 N N . LEU A 1 95 ? -19.457 26.681 52.597 1.00 46.91 95 LEU A N 1
ATOM 744 C CA . LEU A 1 95 ? -19.241 28.120 52.407 1.00 46.91 95 LEU A CA 1
ATOM 745 C C . LEU A 1 95 ? -17.746 28.427 52.489 1.00 46.91 95 LEU A C 1
ATOM 747 O O . LEU A 1 95 ? -17.084 27.819 53.360 1.00 46.91 95 LEU A O 1
#

Foldseek 3Di:
DDPDPCVVVVVVVVVVVVVVVVVVVVVVVVVVVVVVVVVVVVVVVVVVVVVVVVVVVVVVVVVVVVVVVVVVVCCCVVVVDDDDPPPDDDDPDDD

Secondary structure (DSSP, 8-state):
-----THHHHHHHHHHHHHHHHHHHHHHHHHHHHHHHHHHHHHHHHHHHHHHHHHHHHHHHHHHHHHHHHHHHHHHHHH------TT--------

Sequence (95 aa):
MSWQLPFSENVIAIVLLVAVLVSALGLIYVKDSNRRLMGQLQTMQMAREQLHISWSQLLLEEGAWTAQTRIQQIATRQFGMVMPGDKSIVVVNNL